Protein AF-A0A941GJ32-F1 (afdb_monomer)

Structure (mmCIF, N/CA/C/O backbone):
data_AF-A0A941GJ32-F1
#
_entry.id   AF-A0A941GJ32-F1
#
loop_
_atom_site.group_PDB
_atom_site.id
_atom_site.type_symbol
_atom_site.label_atom_id
_atom_site.label_alt_id
_atom_site.label_comp_id
_atom_site.label_asym_id
_atom_site.label_entity_id
_atom_site.label_seq_id
_atom_site.pdbx_PDB_ins_code
_atom_site.Cartn_x
_atom_site.Cartn_y
_atom_site.Cartn_z
_atom_site.occupancy
_atom_site.B_iso_or_equiv
_atom_site.auth_seq_id
_atom_site.auth_comp_id
_atom_site.auth_asym_id
_atom_site.auth_atom_id
_atom_site.pdbx_PDB_model_num
ATOM 1 N N . MET A 1 1 ? -2.334 -1.092 -19.440 1.00 51.97 1 MET A N 1
ATOM 2 C CA . MET A 1 1 ? -1.178 -1.834 -18.907 1.00 51.97 1 MET A CA 1
ATOM 3 C C . MET A 1 1 ? -0.029 -1.619 -19.867 1.00 51.97 1 MET A C 1
ATOM 5 O O . MET A 1 1 ? -0.261 -1.694 -21.067 1.00 51.97 1 MET A O 1
ATOM 9 N N . ARG A 1 2 ? 1.173 -1.304 -19.376 1.00 56.50 2 ARG A N 1
ATOM 10 C CA . ARG A 1 2 ? 2.379 -1.556 -20.173 1.00 56.50 2 ARG A CA 1
ATOM 11 C C . ARG A 1 2 ? 2.468 -3.076 -20.317 1.00 56.50 2 ARG A C 1
ATOM 13 O O . ARG A 1 2 ? 2.511 -3.770 -19.302 1.00 56.50 2 ARG A O 1
ATOM 20 N N . ASP A 1 3 ? 2.369 -3.583 -21.541 1.00 65.62 3 ASP A N 1
ATOM 21 C CA . ASP A 1 3 ? 2.411 -5.024 -21.780 1.00 65.62 3 ASP A CA 1
ATOM 22 C C . ASP A 1 3 ? 3.751 -5.566 -21.252 1.00 65.62 3 ASP A C 1
ATOM 24 O O . ASP A 1 3 ? 4.817 -5.089 -21.637 1.00 65.62 3 ASP A O 1
ATOM 28 N N . ASN A 1 4 ? 3.681 -6.532 -20.330 1.00 78.31 4 ASN A N 1
ATOM 29 C CA . ASN A 1 4 ? 4.810 -7.183 -19.648 1.00 78.31 4 ASN A CA 1
ATOM 30 C C . ASN A 1 4 ? 5.587 -6.357 -18.603 1.00 78.31 4 ASN A C 1
ATOM 32 O O . ASN A 1 4 ? 6.752 -6.672 -18.349 1.00 78.31 4 ASN A O 1
ATOM 36 N N . THR A 1 5 ? 4.979 -5.354 -17.955 1.00 86.12 5 THR A N 1
ATOM 37 C CA . THR A 1 5 ? 5.571 -4.782 -16.730 1.00 86.12 5 THR A CA 1
ATOM 38 C C . THR A 1 5 ? 5.086 -5.518 -15.478 1.00 86.12 5 THR A C 1
ATOM 40 O O . THR A 1 5 ? 3.884 -5.690 -15.278 1.00 86.12 5 THR A O 1
ATOM 43 N N . MET A 1 6 ? 6.016 -5.924 -14.612 1.00 90.94 6 MET A N 1
ATOM 44 C CA . MET A 1 6 ? 5.735 -6.554 -13.319 1.00 90.94 6 MET A CA 1
ATOM 45 C C . MET A 1 6 ? 6.411 -5.798 -12.178 1.00 90.94 6 MET A C 1
ATOM 47 O O . MET A 1 6 ? 7.488 -5.231 -12.352 1.00 90.94 6 MET A O 1
ATOM 51 N N . VAL A 1 7 ? 5.787 -5.834 -11.001 1.00 92.88 7 VAL A N 1
ATOM 52 C CA . VAL A 1 7 ? 6.382 -5.360 -9.750 1.00 92.88 7 VAL A CA 1
ATOM 53 C C . VAL A 1 7 ? 6.402 -6.505 -8.744 1.00 92.88 7 VAL A C 1
ATOM 55 O O . VAL A 1 7 ? 5.404 -7.205 -8.569 1.00 92.88 7 VAL A O 1
ATOM 58 N N . ILE A 1 8 ? 7.554 -6.717 -8.117 1.00 93.19 8 ILE A N 1
ATOM 59 C CA . ILE A 1 8 ? 7.778 -7.711 -7.065 1.00 93.19 8 ILE A CA 1
ATOM 60 C C . ILE A 1 8 ? 8.377 -6.966 -5.878 1.00 93.19 8 ILE A C 1
ATOM 62 O O . ILE A 1 8 ? 9.200 -6.074 -6.061 1.00 93.19 8 ILE A O 1
ATOM 66 N N . TRP A 1 9 ? 7.973 -7.306 -4.663 1.00 94.25 9 TRP A N 1
ATOM 67 C CA . TRP A 1 9 ? 8.499 -6.690 -3.450 1.00 94.25 9 TRP A CA 1
ATOM 68 C C . TRP A 1 9 ? 8.641 -7.726 -2.341 1.00 94.25 9 TRP A C 1
ATOM 70 O O . TRP A 1 9 ? 8.049 -8.806 -2.403 1.00 94.25 9 TRP A O 1
ATOM 80 N N . GLY A 1 10 ? 9.415 -7.384 -1.317 1.00 90.94 10 GLY A N 1
ATOM 81 C CA . GLY A 1 10 ? 9.529 -8.194 -0.112 1.00 90.94 10 GLY A CA 1
ATOM 82 C C . GLY A 1 10 ? 10.823 -7.939 0.643 1.00 90.94 10 GLY A C 1
ATOM 83 O O . GLY A 1 10 ? 11.422 -6.872 0.537 1.00 90.94 10 GLY A O 1
ATOM 84 N N . ASP A 1 11 ? 11.250 -8.954 1.389 1.00 88.94 11 ASP A N 1
ATOM 85 C CA . ASP A 1 11 ? 12.540 -9.017 2.073 1.00 88.94 11 ASP A CA 1
ATOM 86 C C . ASP A 1 11 ? 13.395 -10.109 1.414 1.00 88.94 11 ASP A C 1
ATOM 88 O O . ASP A 1 11 ? 12.950 -11.248 1.267 1.00 88.94 11 ASP A O 1
ATOM 92 N N . GLU A 1 12 ? 14.619 -9.775 1.003 1.00 87.56 12 GLU A N 1
ATOM 93 C CA . GLU A 1 12 ? 15.571 -10.722 0.404 1.00 87.56 12 GLU A CA 1
ATOM 94 C C . GLU A 1 12 ? 16.194 -11.676 1.423 1.00 87.56 12 GLU A C 1
ATOM 96 O O . GLU A 1 12 ? 16.847 -12.660 1.068 1.00 87.56 12 GLU A O 1
ATOM 101 N N . SER A 1 13 ? 16.064 -11.373 2.712 1.00 82.62 13 SER A N 1
ATOM 102 C CA . SER A 1 13 ? 16.588 -12.191 3.800 1.00 82.62 13 SER A CA 1
ATOM 103 C C . SER A 1 13 ? 15.502 -12.591 4.802 1.00 82.62 13 SER A C 1
ATOM 105 O O . SER A 1 13 ? 15.719 -12.424 6.003 1.00 82.62 13 SER A O 1
ATOM 107 N N . PRO A 1 14 ? 14.398 -13.233 4.359 1.00 67.44 14 PRO A N 1
ATOM 108 C CA . PRO A 1 14 ? 13.308 -13.616 5.242 1.00 67.44 14 PRO A CA 1
ATOM 109 C C . PRO A 1 14 ? 13.756 -14.827 6.072 1.00 67.44 14 PRO A C 1
ATOM 111 O O . PRO A 1 14 ? 13.591 -15.981 5.675 1.00 67.44 14 PRO A O 1
ATOM 114 N N . ARG A 1 15 ? 14.428 -14.605 7.204 1.00 66.31 15 ARG A N 1
ATOM 115 C CA . ARG A 1 15 ? 14.876 -15.685 8.096 1.00 66.31 15 ARG A CA 1
ATOM 116 C C . ARG A 1 15 ? 14.555 -15.349 9.540 1.00 66.31 15 ARG A C 1
ATOM 118 O O . ARG A 1 15 ? 14.899 -14.278 10.018 1.00 66.31 15 ARG A O 1
ATOM 125 N N . ALA A 1 16 ? 14.029 -16.341 10.258 1.00 58.31 16 ALA A N 1
ATOM 126 C CA . ALA A 1 16 ? 13.578 -16.254 11.652 1.00 58.31 16 ALA A CA 1
ATOM 127 C C . ALA A 1 16 ? 14.631 -15.786 12.685 1.00 58.31 16 ALA A C 1
ATOM 129 O O . ALA A 1 16 ? 14.281 -15.553 13.836 1.00 58.31 16 ALA A O 1
ATOM 130 N N . PHE A 1 17 ? 15.908 -15.668 12.304 1.00 56.50 17 PHE A N 1
ATOM 131 C CA . PHE A 1 17 ? 17.022 -15.390 13.220 1.00 56.50 17 PHE A CA 1
ATOM 132 C C . PHE A 1 17 ? 17.952 -14.260 12.759 1.00 56.50 17 PHE A C 1
ATOM 134 O O . PHE A 1 17 ? 18.945 -13.991 13.430 1.00 56.50 17 PHE A O 1
ATOM 141 N N . ASN A 1 18 ? 17.678 -13.619 11.617 1.00 56.66 18 ASN A N 1
ATOM 142 C CA . ASN A 1 18 ? 18.466 -12.478 11.158 1.00 56.66 18 ASN A CA 1
ATOM 143 C C . ASN A 1 18 ? 17.629 -11.207 11.314 1.00 56.66 18 ASN A C 1
ATOM 145 O O . ASN A 1 18 ? 16.594 -11.078 10.676 1.00 56.66 18 ASN A O 1
ATOM 149 N N . PHE A 1 19 ? 18.066 -10.284 12.170 1.00 59.50 19 PHE A N 1
ATOM 150 C CA . PHE A 1 19 ? 17.337 -9.038 12.444 1.00 59.50 19 PHE A CA 1
ATOM 151 C C . PHE A 1 19 ? 17.517 -7.979 11.346 1.00 59.50 19 PHE A C 1
ATOM 153 O O . PHE A 1 19 ? 16.839 -6.957 11.360 1.00 59.50 19 PHE A O 1
ATOM 160 N N . ALA A 1 20 ? 18.449 -8.195 10.413 1.00 73.75 20 ALA A N 1
ATOM 161 C CA . ALA A 1 20 ? 18.686 -7.275 9.312 1.00 73.75 20 ALA A CA 1
ATOM 162 C C . ALA A 1 20 ? 17.708 -7.559 8.162 1.00 73.75 20 ALA A C 1
ATOM 164 O O . ALA A 1 20 ? 18.007 -8.373 7.284 1.00 73.75 20 ALA A O 1
ATOM 165 N N . VAL A 1 21 ? 16.564 -6.871 8.183 1.00 76.38 21 VAL A N 1
ATOM 166 C CA . VAL A 1 21 ? 15.642 -6.759 7.044 1.00 76.38 21 VAL A CA 1
ATOM 167 C C . VAL A 1 21 ? 16.412 -6.257 5.818 1.00 76.38 21 VAL A C 1
ATOM 169 O O . VAL A 1 21 ? 17.179 -5.295 5.915 1.00 76.38 21 VAL A O 1
ATOM 172 N N . LYS A 1 22 ? 16.206 -6.889 4.657 1.00 88.31 22 LYS A N 1
ATOM 173 C CA . LYS A 1 22 ? 16.728 -6.434 3.359 1.00 88.31 22 LYS A CA 1
ATOM 174 C C . LYS A 1 22 ? 15.574 -6.186 2.388 1.00 88.31 22 LYS A C 1
ATOM 176 O O . LYS A 1 22 ? 15.311 -7.020 1.520 1.00 88.31 22 LYS A O 1
ATOM 181 N N . PRO A 1 23 ? 14.870 -5.058 2.545 1.00 91.81 23 PRO A N 1
ATOM 182 C CA . PRO A 1 23 ? 13.666 -4.780 1.789 1.00 91.81 23 PRO A CA 1
ATOM 183 C C . PRO A 1 23 ? 14.010 -4.409 0.343 1.00 91.81 23 PRO A C 1
ATOM 185 O O . PRO A 1 23 ? 14.980 -3.688 0.082 1.00 91.81 23 PRO A O 1
ATOM 188 N N . PHE A 1 24 ? 13.202 -4.883 -0.600 1.00 92.88 24 PHE A N 1
ATOM 189 C CA . PHE A 1 24 ? 13.390 -4.605 -2.019 1.00 92.88 24 PHE A CA 1
ATOM 190 C C . PHE A 1 24 ? 12.068 -4.377 -2.750 1.00 92.88 24 PHE A C 1
ATOM 192 O O . PHE A 1 24 ? 11.020 -4.903 -2.370 1.00 92.88 24 PHE A O 1
ATOM 199 N N . VAL A 1 25 ? 12.162 -3.629 -3.851 1.00 94.38 25 VAL A N 1
ATOM 200 C CA . VAL A 1 25 ? 11.188 -3.650 -4.948 1.00 94.38 25 VAL A CA 1
ATOM 201 C C . VAL A 1 25 ? 11.953 -3.907 -6.239 1.00 94.38 25 VAL A C 1
ATOM 203 O O . VAL A 1 25 ? 12.921 -3.211 -6.535 1.00 94.38 25 VAL A O 1
ATOM 206 N N . GLU A 1 26 ? 11.529 -4.900 -7.009 1.00 93.75 26 GLU A N 1
ATOM 207 C CA . GLU A 1 26 ? 12.026 -5.173 -8.353 1.00 93.75 26 GLU A CA 1
ATOM 208 C C . GLU A 1 26 ? 10.939 -4.849 -9.377 1.00 93.75 26 GLU A C 1
ATOM 210 O O . GLU A 1 26 ? 9.795 -5.298 -9.266 1.00 93.75 26 GLU A O 1
ATOM 215 N N . ILE A 1 27 ? 11.312 -4.049 -10.371 1.00 91.25 27 ILE A N 1
ATOM 216 C CA . ILE A 1 27 ? 10.465 -3.646 -11.488 1.00 91.25 27 ILE A CA 1
ATOM 217 C C . ILE A 1 27 ? 11.019 -4.331 -12.728 1.00 91.25 27 ILE A C 1
ATOM 219 O O . ILE A 1 27 ? 12.160 -4.075 -13.111 1.00 91.25 27 ILE A O 1
ATOM 223 N N . SER A 1 28 ? 10.218 -5.189 -13.351 1.00 89.38 28 SER A N 1
ATOM 224 C CA . SER A 1 28 ? 10.588 -5.864 -14.592 1.00 89.38 28 SER A CA 1
ATOM 225 C C . SER A 1 28 ? 9.843 -5.235 -15.762 1.00 89.38 28 SER A C 1
ATOM 227 O O . SER A 1 28 ? 8.617 -5.156 -15.741 1.00 89.38 28 SER A O 1
ATOM 229 N N . GLU A 1 29 ? 10.580 -4.783 -16.774 1.00 86.25 29 GLU A N 1
ATOM 230 C CA . GLU A 1 29 ? 10.081 -4.271 -18.050 1.00 86.25 29 GLU A CA 1
ATOM 231 C C . GLU A 1 29 ? 10.662 -5.124 -19.187 1.00 86.25 29 GLU A C 1
ATOM 233 O O . GLU A 1 29 ? 11.733 -4.847 -19.741 1.00 86.25 29 GLU A O 1
ATOM 238 N N . GLY A 1 30 ? 9.963 -6.212 -19.527 1.00 83.25 30 GLY A N 1
ATOM 239 C CA . GLY A 1 30 ? 10.438 -7.182 -20.513 1.00 83.25 30 GLY A CA 1
ATOM 240 C C . GLY A 1 30 ? 11.687 -7.927 -20.033 1.00 83.25 30 GLY A C 1
ATOM 241 O O . GLY A 1 30 ? 11.591 -8.811 -19.193 1.00 83.25 30 GLY A O 1
ATOM 242 N N . ALA A 1 31 ? 12.851 -7.606 -20.604 1.00 82.00 31 ALA A N 1
ATOM 243 C CA . ALA A 1 31 ? 14.136 -8.207 -20.223 1.00 82.00 31 ALA A CA 1
ATOM 244 C C . ALA A 1 31 ? 14.947 -7.342 -19.240 1.00 82.00 31 ALA A C 1
ATOM 246 O O . ALA A 1 31 ? 16.010 -7.764 -18.786 1.00 82.00 31 ALA A O 1
ATOM 247 N N . ASN A 1 32 ? 14.474 -6.129 -18.943 1.00 85.44 32 ASN A N 1
ATOM 248 C CA . ASN A 1 32 ? 15.155 -5.199 -18.052 1.00 85.44 32 ASN A CA 1
ATOM 249 C C . ASN A 1 32 ? 14.566 -5.309 -16.649 1.00 85.44 32 ASN A C 1
ATOM 251 O O . ASN A 1 32 ? 13.352 -5.204 -16.494 1.00 85.44 32 ASN A O 1
ATOM 255 N N . ASN A 1 33 ? 15.426 -5.450 -15.642 1.00 87.75 33 ASN A N 1
ATOM 256 C CA . ASN A 1 33 ? 15.020 -5.425 -14.242 1.00 87.75 33 ASN A CA 1
ATOM 257 C C . ASN A 1 33 ? 15.719 -4.264 -13.530 1.00 87.75 33 ASN A C 1
ATOM 259 O O . ASN A 1 33 ? 16.951 -4.198 -13.506 1.00 87.75 33 ASN A O 1
ATOM 263 N N . THR A 1 34 ? 14.934 -3.379 -12.921 1.00 89.69 34 THR A N 1
ATOM 264 C CA . THR A 1 34 ? 15.431 -2.351 -12.004 1.00 89.69 34 THR A CA 1
ATOM 265 C C . THR A 1 34 ? 15.136 -2.791 -10.580 1.00 89.69 34 THR A C 1
ATOM 267 O O . THR A 1 34 ? 13.984 -3.030 -10.220 1.00 89.69 34 THR A O 1
ATOM 270 N N . LYS A 1 35 ? 16.176 -2.847 -9.745 1.00 91.19 35 LYS A N 1
ATOM 271 C CA . LYS A 1 35 ? 16.040 -3.120 -8.315 1.00 91.19 35 LYS A CA 1
ATOM 272 C C . LYS A 1 35 ? 16.171 -1.839 -7.501 1.00 91.19 35 LYS A C 1
ATOM 274 O O . LYS A 1 35 ? 17.148 -1.102 -7.633 1.00 91.19 35 LYS A O 1
ATOM 279 N N . LEU A 1 36 ? 15.206 -1.623 -6.620 1.00 90.19 36 LEU A N 1
ATOM 280 C CA . LEU A 1 36 ? 15.152 -0.534 -5.657 1.00 90.19 36 LEU A CA 1
ATOM 281 C C . LEU A 1 36 ? 15.439 -1.087 -4.264 1.00 90.19 36 LEU A C 1
ATOM 283 O O . LEU A 1 36 ? 14.885 -2.115 -3.873 1.00 90.19 36 LEU A O 1
ATOM 287 N N . ASN A 1 37 ? 16.297 -0.392 -3.521 1.00 85.19 37 ASN A N 1
ATOM 288 C CA . ASN A 1 37 ? 16.625 -0.740 -2.143 1.00 85.19 37 ASN A CA 1
ATOM 289 C C . ASN A 1 37 ? 15.993 0.283 -1.203 1.00 85.19 37 ASN A C 1
ATOM 291 O O . ASN A 1 37 ? 16.011 1.481 -1.492 1.00 85.19 37 ASN A O 1
ATOM 295 N N . PHE A 1 38 ? 15.489 -0.198 -0.072 1.00 88.06 38 PHE A N 1
ATOM 296 C CA . PHE A 1 38 ? 14.851 0.624 0.951 1.00 88.06 38 PHE A CA 1
ATOM 297 C C . PHE A 1 38 ? 15.578 0.475 2.287 1.00 88.06 38 PHE A C 1
ATOM 299 O O . PHE A 1 38 ? 16.301 -0.496 2.513 1.00 88.06 38 PHE A O 1
ATOM 306 N N . ASN A 1 39 ? 15.392 1.455 3.170 1.00 87.94 39 ASN A N 1
ATOM 307 C CA . ASN A 1 39 ? 15.935 1.425 4.533 1.00 87.94 39 ASN A CA 1
ATOM 308 C C . ASN A 1 39 ? 14.895 0.961 5.571 1.00 87.94 39 ASN A C 1
ATOM 310 O O . ASN A 1 39 ? 15.192 0.928 6.760 1.00 87.94 39 ASN A O 1
ATOM 314 N N . GLU A 1 40 ? 13.688 0.626 5.121 1.00 88.62 40 GLU A N 1
ATOM 315 C CA . GLU A 1 40 ? 12.536 0.208 5.924 1.00 88.62 40 GLU A CA 1
ATOM 316 C C . GLU A 1 40 ? 11.728 -0.847 5.156 1.00 88.62 40 GLU A C 1
ATOM 318 O O . GLU A 1 40 ? 11.883 -0.981 3.936 1.00 88.62 40 GLU A O 1
ATOM 323 N N . ASN A 1 41 ? 10.882 -1.606 5.859 1.00 90.19 41 ASN A N 1
ATOM 324 C CA . ASN A 1 41 ? 10.074 -2.654 5.235 1.00 90.19 41 ASN A CA 1
ATOM 325 C C . ASN A 1 41 ? 9.172 -2.091 4.134 1.00 90.19 41 ASN A C 1
ATOM 327 O O . ASN A 1 41 ? 8.528 -1.056 4.302 1.00 90.19 41 ASN A O 1
ATOM 331 N N . VAL A 1 42 ? 9.074 -2.830 3.028 1.00 94.25 42 VAL A N 1
ATOM 332 C CA . VAL A 1 42 ? 8.080 -2.579 1.983 1.00 94.25 42 VAL A CA 1
ATOM 333 C C . VAL A 1 42 ? 6.866 -3.452 2.266 1.00 94.25 42 VAL A C 1
ATOM 335 O O . VAL A 1 42 ? 6.948 -4.678 2.206 1.00 94.25 42 VAL A O 1
ATOM 338 N N . LEU A 1 43 ? 5.738 -2.818 2.567 1.00 95.19 43 LEU A N 1
ATOM 339 C CA . LEU A 1 43 ? 4.488 -3.500 2.892 1.00 95.19 43 LEU A CA 1
ATOM 340 C C . LEU A 1 43 ? 3.753 -3.943 1.626 1.00 95.19 43 LEU A C 1
ATOM 342 O O . LEU A 1 43 ? 3.207 -5.046 1.566 1.00 95.19 43 LEU A O 1
ATOM 346 N N . LEU A 1 44 ? 3.741 -3.084 0.606 1.00 96.06 44 LEU A N 1
ATOM 347 C CA . LEU A 1 44 ? 3.008 -3.321 -0.632 1.00 96.06 44 LEU A CA 1
ATOM 348 C C . LEU A 1 44 ? 3.603 -2.509 -1.784 1.00 96.06 44 LEU A C 1
ATOM 350 O O . LEU A 1 44 ? 3.984 -1.355 -1.600 1.00 96.06 44 LEU A O 1
ATOM 354 N N . ALA A 1 45 ? 3.628 -3.083 -2.985 1.00 95.62 45 ALA A N 1
ATOM 355 C CA . ALA A 1 45 ? 3.921 -2.359 -4.217 1.00 95.62 45 ALA A CA 1
ATOM 356 C C . ALA A 1 45 ? 2.900 -2.737 -5.300 1.00 95.62 45 ALA A C 1
ATOM 358 O O . ALA A 1 45 ? 2.553 -3.907 -5.451 1.00 95.62 45 ALA A O 1
ATOM 359 N N . TRP A 1 46 ? 2.379 -1.753 -6.034 1.00 94.44 46 TRP A N 1
ATOM 360 C CA . TRP A 1 46 ? 1.316 -1.973 -7.022 1.00 94.44 46 TRP A CA 1
ATOM 361 C C . TRP A 1 46 ? 1.323 -0.9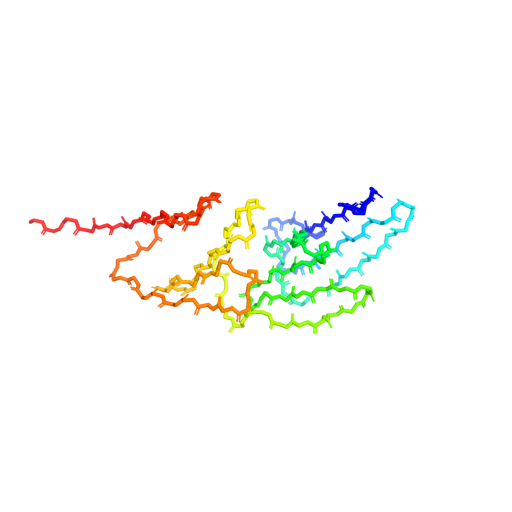16 -8.125 1.00 94.44 46 TRP A C 1
ATOM 363 O O . TRP A 1 46 ? 1.895 0.160 -7.971 1.00 94.44 46 TRP A O 1
ATOM 373 N N . PHE A 1 47 ? 0.646 -1.204 -9.237 1.00 92.00 47 PHE A N 1
ATOM 374 C CA . PHE A 1 47 ? 0.393 -0.208 -10.277 1.00 92.00 47 PHE A CA 1
ATOM 375 C C . PHE A 1 47 ? -0.854 0.610 -9.949 1.00 92.00 47 PHE A C 1
ATOM 377 O O . PHE A 1 47 ? -1.927 0.052 -9.721 1.00 92.00 47 PHE A O 1
ATOM 384 N N . ASN A 1 48 ? -0.726 1.934 -9.979 1.00 91.25 48 ASN A N 1
ATOM 385 C CA . ASN A 1 48 ? -1.861 2.844 -9.922 1.00 91.25 48 ASN A CA 1
ATOM 386 C C . ASN A 1 48 ? -2.584 2.915 -11.286 1.00 91.25 48 ASN A C 1
ATOM 388 O O . ASN A 1 48 ? -2.130 2.369 -12.296 1.00 91.25 48 ASN A O 1
ATOM 392 N N . GLN A 1 49 ? -3.709 3.633 -11.340 1.00 88.75 49 GLN A N 1
ATOM 393 C CA . GLN A 1 49 ? -4.511 3.774 -12.568 1.00 88.75 49 GLN A CA 1
ATOM 394 C C . GLN A 1 49 ? -3.766 4.457 -13.733 1.00 88.75 49 GLN A C 1
ATOM 396 O O . GLN A 1 49 ? -4.126 4.260 -14.892 1.00 88.75 49 GLN A O 1
ATOM 401 N N . ASN A 1 50 ? -2.699 5.207 -13.446 1.00 88.69 50 ASN A N 1
ATOM 402 C CA . ASN A 1 50 ? -1.852 5.868 -14.441 1.00 88.69 50 ASN A CA 1
ATOM 403 C C . ASN A 1 50 ? -0.695 4.972 -14.939 1.00 88.69 50 ASN A C 1
ATOM 405 O O . ASN A 1 50 ? 0.146 5.430 -15.711 1.00 88.69 50 ASN A O 1
ATOM 409 N N . ASN A 1 51 ? -0.661 3.690 -14.548 1.00 86.50 51 ASN A N 1
ATOM 410 C CA . ASN A 1 51 ? 0.459 2.756 -14.748 1.00 86.50 51 ASN A CA 1
ATOM 411 C C . ASN A 1 51 ? 1.776 3.217 -14.094 1.00 86.50 51 ASN A C 1
ATOM 413 O O . ASN A 1 51 ? 2.858 2.865 -14.564 1.00 86.50 51 ASN A O 1
ATOM 417 N N . GLU A 1 52 ? 1.701 4.006 -13.027 1.00 90.69 52 GLU A N 1
ATOM 418 C CA . GLU A 1 52 ? 2.856 4.335 -12.189 1.00 90.69 52 GLU A CA 1
ATOM 419 C C . GLU A 1 52 ? 2.905 3.364 -11.012 1.00 90.69 52 GLU A C 1
ATOM 421 O O . GLU A 1 52 ? 1.884 2.786 -10.636 1.00 90.69 52 GLU A O 1
ATOM 426 N N . ILE A 1 53 ? 4.082 3.174 -10.423 1.00 93.19 53 ILE A N 1
ATOM 427 C CA . ILE A 1 53 ? 4.247 2.209 -9.338 1.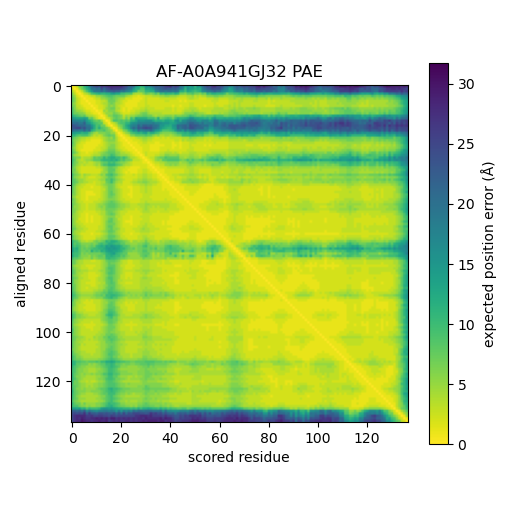00 93.19 53 ILE A CA 1
ATOM 428 C C . ILE A 1 53 ? 4.096 2.950 -8.024 1.00 93.19 53 ILE A C 1
ATOM 430 O O . ILE A 1 53 ? 4.888 3.833 -7.715 1.00 93.19 53 ILE A O 1
ATOM 434 N N . ASN A 1 54 ? 3.093 2.591 -7.243 1.00 95.75 54 ASN A N 1
ATOM 435 C CA . ASN A 1 54 ? 3.003 3.017 -5.861 1.00 95.75 54 ASN A CA 1
ATOM 436 C C . ASN A 1 54 ? 3.722 2.001 -4.973 1.00 95.75 54 ASN A C 1
ATOM 438 O O . ASN A 1 54 ? 3.634 0.791 -5.192 1.00 95.75 54 ASN A O 1
ATOM 442 N N . ILE A 1 55 ? 4.435 2.511 -3.975 1.00 96.06 55 ILE A N 1
ATOM 443 C CA . ILE A 1 55 ? 5.170 1.729 -2.984 1.00 96.06 55 ILE A CA 1
ATOM 444 C C . ILE A 1 55 ? 4.737 2.239 -1.614 1.00 96.06 55 ILE A C 1
ATOM 446 O O . ILE A 1 55 ? 4.773 3.444 -1.366 1.00 96.06 55 ILE A O 1
ATOM 450 N N . ALA A 1 56 ? 4.305 1.321 -0.755 1.00 97.31 56 ALA A N 1
ATOM 451 C CA . ALA A 1 56 ? 4.001 1.572 0.643 1.00 97.31 56 ALA A CA 1
ATOM 452 C C . ALA A 1 56 ? 5.096 0.954 1.512 1.00 97.31 56 ALA A C 1
ATOM 454 O O . ALA A 1 56 ? 5.356 -0.252 1.437 1.00 97.31 56 ALA A O 1
ATOM 455 N N . THR A 1 57 ? 5.715 1.786 2.334 1.00 95.75 57 THR A N 1
ATOM 456 C CA . THR A 1 57 ? 6.641 1.381 3.388 1.00 95.75 57 THR A CA 1
ATOM 457 C C . THR A 1 57 ? 5.952 1.453 4.749 1.00 95.75 57 THR A C 1
ATOM 459 O O . THR A 1 57 ? 4.748 1.678 4.829 1.00 95.75 57 THR A O 1
ATOM 462 N N . GLU A 1 58 ? 6.689 1.259 5.839 1.00 95.31 58 GLU A N 1
ATOM 463 C CA . GLU A 1 58 ? 6.155 1.436 7.195 1.00 95.31 58 GLU A CA 1
ATOM 464 C C . GLU A 1 58 ? 5.810 2.892 7.531 1.00 95.31 58 GLU A C 1
ATOM 466 O O . GLU A 1 58 ? 5.080 3.123 8.494 1.00 95.31 58 GLU A O 1
ATOM 471 N N . THR A 1 59 ? 6.316 3.878 6.780 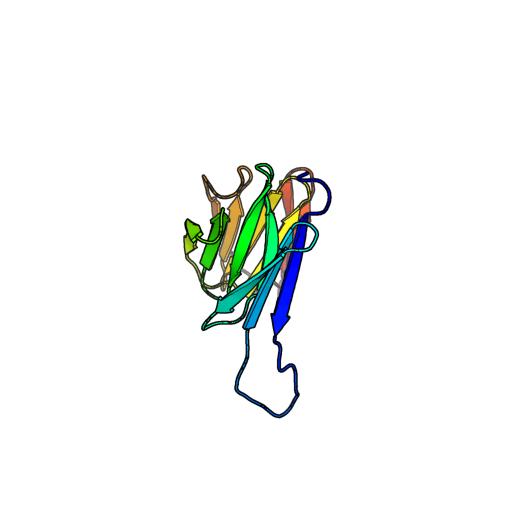1.00 96.69 59 THR A N 1
ATOM 472 C CA . THR A 1 59 ? 6.166 5.302 7.133 1.00 96.69 59 THR A CA 1
ATOM 473 C C . THR A 1 59 ? 5.611 6.197 6.028 1.00 96.69 59 THR A C 1
ATOM 475 O O . THR A 1 59 ? 5.270 7.358 6.289 1.00 96.69 59 THR A O 1
ATOM 478 N N . GLU A 1 60 ? 5.492 5.699 4.798 1.00 97.19 60 GLU A N 1
ATOM 479 C CA . GLU A 1 60 ? 4.918 6.474 3.706 1.00 97.19 60 GLU A CA 1
ATOM 480 C C . GLU A 1 60 ? 4.372 5.623 2.560 1.00 97.19 60 GLU A C 1
ATOM 482 O O . GLU A 1 60 ? 4.690 4.448 2.384 1.00 97.19 60 GLU A O 1
ATOM 487 N N . ILE A 1 61 ? 3.543 6.267 1.742 1.00 97.69 61 ILE A N 1
ATOM 488 C CA . ILE A 1 61 ? 3.196 5.808 0.404 1.00 97.69 61 ILE A CA 1
ATOM 489 C C . ILE A 1 61 ? 3.700 6.850 -0.580 1.00 97.69 61 ILE A C 1
ATOM 491 O O . ILE A 1 61 ? 3.396 8.040 -0.451 1.00 97.69 61 ILE A O 1
ATOM 495 N N . PHE A 1 62 ? 4.418 6.415 -1.605 1.00 95.94 62 PHE A N 1
ATOM 496 C CA . PHE A 1 62 ? 4.871 7.284 -2.683 1.00 95.94 62 PHE A CA 1
ATOM 497 C C . PHE A 1 62 ? 4.738 6.614 -4.044 1.00 95.94 62 PHE A C 1
ATOM 499 O O . PHE A 1 62 ? 4.709 5.393 -4.179 1.00 95.94 62 PHE A O 1
ATOM 506 N N . THR A 1 63 ? 4.671 7.452 -5.070 1.00 94.50 63 THR A N 1
ATOM 507 C CA . THR A 1 63 ? 4.645 7.045 -6.469 1.00 94.50 63 THR A CA 1
ATOM 508 C C . THR A 1 63 ? 6.050 7.100 -7.052 1.00 94.50 63 THR A C 1
ATOM 510 O O . THR A 1 63 ? 6.803 8.053 -6.827 1.00 94.50 63 THR A O 1
ATOM 513 N N . TYR A 1 64 ? 6.380 6.095 -7.847 1.00 88.75 64 TYR A N 1
ATOM 514 C CA . TYR A 1 64 ? 7.644 5.875 -8.521 1.00 88.75 64 TYR A CA 1
ATOM 515 C C . TYR A 1 64 ? 7.424 5.797 -10.036 1.00 88.75 64 TYR A C 1
ATOM 517 O O . TYR A 1 64 ? 6.484 5.154 -10.514 1.00 88.75 64 TYR A O 1
ATOM 525 N N . LEU A 1 65 ? 8.282 6.473 -10.800 1.00 83.25 65 LEU A N 1
ATOM 526 C CA . LEU A 1 65 ? 8.216 6.525 -12.258 1.00 83.25 65 LEU A CA 1
ATOM 527 C C . LEU A 1 65 ? 9.622 6.710 -12.842 1.00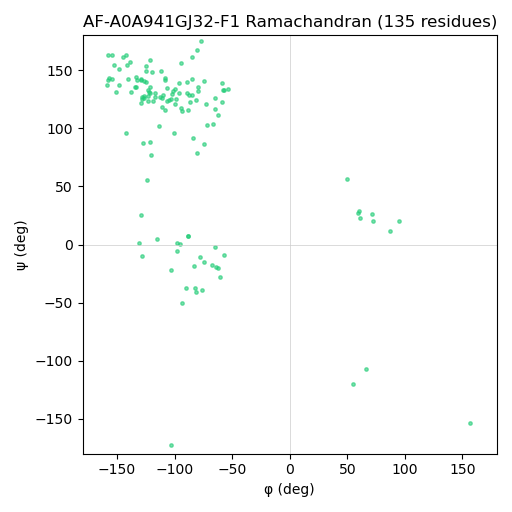 83.25 65 LEU A C 1
ATOM 529 O O . LEU A 1 65 ? 10.338 7.621 -12.434 1.00 83.25 65 LEU A O 1
ATOM 533 N N . ASN A 1 66 ? 9.982 5.896 -13.842 1.00 75.31 66 ASN A N 1
ATOM 534 C CA . ASN A 1 66 ? 11.251 5.984 -14.582 1.00 75.31 66 ASN A CA 1
ATOM 535 C C . ASN A 1 66 ? 12.483 6.069 -13.658 1.00 75.31 66 ASN A C 1
ATOM 537 O O . ASN A 1 66 ? 13.251 7.032 -13.719 1.00 75.31 66 ASN A O 1
ATOM 541 N N . ASP A 1 67 ? 12.634 5.089 -12.768 1.00 71.69 67 ASP A N 1
ATOM 542 C CA . ASP A 1 67 ? 13.761 4.981 -11.832 1.00 71.69 67 ASP A CA 1
ATOM 543 C C . ASP A 1 67 ? 13.906 6.158 -10.844 1.00 71.69 67 ASP A C 1
ATOM 545 O O . ASP A 1 67 ? 14.984 6.404 -10.291 1.00 71.69 67 ASP A O 1
ATOM 549 N N . LYS A 1 68 ? 12.817 6.899 -10.584 1.00 81.00 68 LYS A N 1
ATOM 550 C CA . LYS A 1 68 ? 12.791 7.996 -9.607 1.00 81.00 68 LYS A CA 1
ATOM 551 C C . LYS A 1 68 ? 11.495 8.030 -8.803 1.00 81.00 68 LYS A C 1
ATOM 553 O O . LYS A 1 68 ? 10.401 7.841 -9.335 1.00 81.00 68 LYS A O 1
ATOM 558 N N . GLN A 1 69 ? 11.620 8.364 -7.518 1.00 84.81 69 GLN A N 1
ATOM 559 C CA . GLN A 1 69 ? 10.474 8.756 -6.702 1.00 84.81 69 GLN A CA 1
ATOM 560 C C . GLN A 1 69 ? 9.898 10.060 -7.260 1.00 84.81 69 GLN A C 1
ATOM 562 O O . GLN A 1 69 ? 10.615 11.046 -7.438 1.00 84.81 69 GLN A O 1
ATOM 567 N N . LYS A 1 70 ? 8.600 10.050 -7.553 1.00 87.69 70 LYS A N 1
ATOM 568 C CA . LYS A 1 70 ? 7.872 11.170 -8.148 1.00 87.69 70 LYS A CA 1
ATOM 569 C C . LYS A 1 70 ? 7.212 12.044 -7.082 1.00 87.69 70 LYS A C 1
ATOM 571 O O . LYS A 1 70 ? 7.341 13.264 -7.136 1.00 87.69 70 LYS A O 1
ATOM 576 N N . LYS A 1 71 ? 6.471 11.434 -6.150 1.00 93.31 71 LYS A N 1
ATOM 577 C CA . LYS A 1 71 ? 5.623 12.140 -5.173 1.00 93.31 71 LYS A CA 1
ATOM 578 C C . LYS A 1 71 ? 5.339 11.254 -3.961 1.00 93.31 71 LYS A C 1
ATOM 580 O O . LYS A 1 71 ? 5.004 10.091 -4.146 1.00 93.31 71 LYS A O 1
ATOM 585 N N . VAL A 1 72 ? 5.409 11.811 -2.752 1.00 96.25 72 VAL A N 1
ATOM 586 C CA . VAL A 1 72 ? 4.827 11.197 -1.545 1.00 96.25 72 VAL A CA 1
ATOM 587 C C . VAL A 1 72 ? 3.334 11.516 -1.520 1.00 96.25 72 VAL A C 1
ATOM 589 O O . VAL A 1 72 ? 2.966 12.689 -1.603 1.00 96.25 72 VAL A O 1
ATOM 592 N N . ILE A 1 73 ? 2.488 10.489 -1.450 1.00 96.81 73 ILE A N 1
ATOM 593 C CA . ILE A 1 73 ? 1.024 10.629 -1.447 1.00 96.81 73 ILE A CA 1
ATOM 594 C C . ILE A 1 73 ? 0.422 10.460 -0.051 1.00 96.81 73 ILE A C 1
ATOM 596 O O . ILE A 1 73 ? -0.654 10.985 0.198 1.00 96.81 73 ILE A O 1
ATOM 600 N N . LEU A 1 74 ? 1.119 9.796 0.874 1.00 98.06 74 LEU A N 1
ATOM 601 C CA . LEU A 1 74 ? 0.775 9.752 2.296 1.00 98.06 74 LEU A CA 1
ATOM 602 C C . LEU A 1 74 ? 2.059 9.631 3.115 1.00 98.06 74 LEU A C 1
ATOM 604 O O . LEU A 1 74 ? 2.931 8.849 2.752 1.00 98.06 74 LEU A O 1
ATOM 608 N N . LYS A 1 75 ? 2.170 10.378 4.216 1.00 97.44 75 LYS A N 1
ATOM 609 C CA . LYS A 1 75 ? 3.308 10.303 5.141 1.00 97.44 75 LYS A CA 1
ATOM 610 C C . LYS A 1 75 ? 2.810 10.100 6.565 1.00 97.44 75 LYS A C 1
ATOM 612 O O . LYS A 1 75 ? 2.577 11.069 7.281 1.00 97.44 75 LYS A O 1
ATOM 617 N N . GLU A 1 76 ? 2.612 8.841 6.925 1.00 97.50 76 GLU A N 1
ATOM 618 C CA . GLU A 1 76 ? 2.059 8.378 8.197 1.00 97.50 76 GLU A CA 1
ATOM 619 C C . GLU A 1 76 ? 2.605 6.977 8.483 1.00 97.50 76 GLU A C 1
ATOM 621 O O . GLU A 1 76 ? 2.919 6.239 7.551 1.00 97.50 76 GLU A O 1
ATOM 626 N N . GLN A 1 77 ? 2.665 6.579 9.755 1.00 97.19 77 GLN A N 1
ATOM 627 C CA . GLN A 1 77 ? 2.943 5.182 10.096 1.00 97.19 77 GLN A CA 1
ATOM 628 C C . GLN A 1 77 ? 1.881 4.271 9.460 1.00 97.19 77 GLN A C 1
ATOM 630 O O . GLN A 1 77 ? 0.689 4.554 9.576 1.00 97.19 77 GLN A O 1
ATOM 635 N N . ILE A 1 78 ? 2.295 3.184 8.816 1.00 97.56 78 ILE A N 1
ATOM 636 C CA . ILE A 1 78 ? 1.411 2.244 8.124 1.00 97.56 78 ILE A CA 1
ATOM 637 C C . ILE A 1 78 ? 1.458 0.908 8.856 1.00 97.56 78 ILE A C 1
ATOM 639 O O . ILE A 1 78 ? 2.383 0.122 8.682 1.00 97.56 78 ILE A O 1
ATOM 643 N N . ASP A 1 79 ? 0.432 0.631 9.656 1.00 95.50 79 ASP A N 1
ATOM 644 C CA . ASP A 1 79 ? 0.317 -0.661 10.340 1.00 95.50 79 ASP A CA 1
ATOM 645 C C . ASP A 1 79 ? -0.273 -1.718 9.406 1.00 95.50 79 ASP A C 1
ATOM 647 O O . ASP A 1 79 ? 0.105 -2.890 9.428 1.00 95.50 79 ASP A O 1
ATOM 651 N N . LYS A 1 80 ? -1.230 -1.301 8.570 1.00 95.88 80 LYS A N 1
ATOM 652 C CA . LYS A 1 80 ? -1.839 -2.149 7.550 1.00 95.88 80 LYS A CA 1
ATOM 653 C C . LYS A 1 80 ? -2.381 -1.309 6.397 1.00 95.88 80 LYS A C 1
ATOM 655 O O . LYS A 1 80 ? -2.972 -0.253 6.612 1.00 95.88 80 LYS A O 1
ATOM 660 N N . ILE A 1 81 ? -2.248 -1.818 5.177 1.00 97.50 81 ILE A N 1
ATOM 661 C CA . ILE A 1 81 ? -2.762 -1.202 3.953 1.00 97.50 81 ILE A CA 1
ATOM 662 C C . ILE A 1 81 ? -3.670 -2.179 3.205 1.00 97.50 81 ILE A C 1
ATOM 664 O O . ILE A 1 81 ? -3.392 -3.374 3.138 1.00 97.50 81 ILE A O 1
ATOM 668 N N . GLU A 1 82 ? -4.762 -1.659 2.654 1.00 96.88 82 GLU A N 1
ATOM 669 C CA . GLU A 1 82 ? -5.696 -2.378 1.788 1.00 96.88 82 GLU A CA 1
ATOM 670 C C . GLU A 1 82 ? -5.985 -1.527 0.557 1.00 96.88 82 GLU A C 1
ATOM 672 O O . GLU A 1 82 ? -6.103 -0.301 0.655 1.00 96.88 82 GLU A O 1
ATOM 677 N N . ILE A 1 83 ? -6.088 -2.181 -0.598 1.00 96.19 83 ILE A N 1
ATOM 678 C CA . ILE A 1 83 ? -6.232 -1.516 -1.892 1.00 96.19 83 ILE A CA 1
ATOM 679 C C . ILE A 1 83 ? -7.264 -2.262 -2.728 1.00 96.19 83 ILE A C 1
ATOM 681 O O . ILE A 1 83 ? -7.182 -3.482 -2.874 1.00 96.19 83 ILE A O 1
ATOM 685 N N . SER A 1 84 ? -8.217 -1.529 -3.296 1.00 94.75 84 SER A N 1
ATOM 686 C CA . SER A 1 84 ? -9.160 -2.071 -4.277 1.00 94.75 84 SER A CA 1
ATOM 687 C C . SER A 1 84 ? -8.567 -2.046 -5.693 1.00 94.75 84 SER A C 1
ATOM 689 O O . SER A 1 84 ? -7.646 -1.283 -5.986 1.00 94.75 84 SER A O 1
ATOM 691 N N . LYS A 1 85 ? -9.110 -2.820 -6.638 1.00 88.50 85 LYS A N 1
ATOM 692 C CA . LYS A 1 85 ? -8.766 -2.687 -8.071 1.00 88.50 85 LYS A CA 1
ATOM 693 C C . LYS A 1 85 ? -9.117 -1.300 -8.617 1.00 88.50 85 LYS A C 1
ATOM 695 O O . LYS A 1 85 ? -8.452 -0.823 -9.534 1.00 88.50 85 LYS A O 1
ATOM 700 N N . GLY A 1 86 ? -10.118 -0.640 -8.034 1.00 88.56 86 GLY A N 1
ATOM 701 C CA . GLY A 1 86 ? -10.433 0.775 -8.242 1.00 88.56 86 GLY A CA 1
ATOM 702 C C . GLY A 1 86 ? -9.353 1.749 -7.751 1.00 88.56 86 GLY A C 1
ATOM 703 O O . GLY A 1 86 ? -9.493 2.947 -7.971 1.00 88.56 86 GLY A O 1
ATOM 704 N N . ASN A 1 87 ? -8.263 1.264 -7.144 1.00 91.56 87 ASN A N 1
ATOM 705 C CA . ASN A 1 87 ? -7.180 2.058 -6.558 1.00 91.56 87 ASN A CA 1
ATOM 706 C C . ASN A 1 87 ? -7.660 2.983 -5.426 1.00 91.56 87 ASN A C 1
ATOM 708 O O . ASN A 1 87 ? -7.078 4.040 -5.178 1.00 91.56 87 ASN A O 1
ATOM 712 N N . TYR A 1 88 ? -8.727 2.568 -4.741 1.00 96.38 88 TYR A N 1
ATOM 713 C CA . TYR A 1 88 ? -9.104 3.131 -3.455 1.00 96.38 88 TYR A CA 1
ATOM 714 C C . TYR A 1 88 ? -8.216 2.510 -2.396 1.00 96.38 88 TYR A C 1
ATOM 716 O O . TYR A 1 88 ? -7.975 1.301 -2.417 1.00 96.38 88 TYR A O 1
ATOM 724 N N . ILE A 1 89 ? -7.714 3.337 -1.490 1.00 97.81 89 ILE A N 1
ATOM 725 C CA . ILE A 1 89 ? -6.703 2.922 -0.523 1.00 97.81 89 ILE A CA 1
ATOM 726 C C . ILE A 1 89 ? -7.250 3.195 0.867 1.00 97.81 89 ILE A C 1
ATOM 728 O O . ILE A 1 89 ? -7.764 4.282 1.133 1.00 97.81 89 ILE A O 1
ATOM 732 N N . ALA A 1 90 ? -7.113 2.211 1.748 1.00 98.06 90 ALA A N 1
ATOM 733 C CA . ALA A 1 90 ? -7.390 2.349 3.165 1.00 98.06 90 ALA A CA 1
ATOM 734 C C . ALA A 1 90 ? -6.145 1.968 3.973 1.00 98.06 90 ALA A C 1
ATOM 736 O O . ALA A 1 90 ? -5.628 0.853 3.856 1.00 98.06 90 ALA A O 1
ATOM 737 N N . VAL A 1 91 ? -5.678 2.892 4.807 1.00 98.25 91 VAL A N 1
ATOM 738 C CA . VAL A 1 91 ? -4.489 2.741 5.650 1.00 98.25 91 VAL A CA 1
ATOM 739 C C . VAL A 1 91 ? -4.894 2.803 7.111 1.00 98.25 91 VAL A C 1
ATOM 741 O O . VAL A 1 91 ? -5.536 3.758 7.542 1.00 98.25 91 VAL 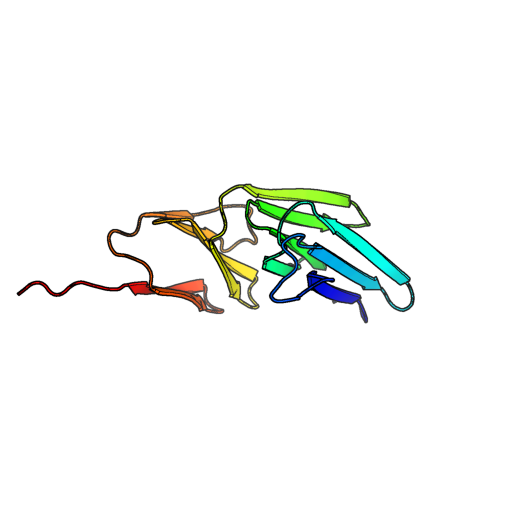A O 1
ATOM 744 N N . LEU A 1 92 ? -4.488 1.790 7.867 1.00 97.75 92 LEU A N 1
ATOM 745 C CA . LEU A 1 92 ? -4.518 1.782 9.320 1.00 97.75 92 LEU A CA 1
ATOM 746 C C . LEU A 1 92 ? -3.220 2.393 9.857 1.00 97.75 92 LEU A C 1
ATOM 748 O O . LEU A 1 92 ? -2.133 1.967 9.466 1.00 97.75 92 LEU A O 1
ATOM 752 N N . SER A 1 93 ? -3.358 3.361 10.759 1.00 97.19 93 SER A N 1
ATOM 753 C CA . SER A 1 93 ? -2.260 4.052 11.435 1.00 97.19 93 SER A CA 1
ATOM 754 C C . SER A 1 93 ? -2.646 4.319 12.893 1.00 97.19 93 SER A C 1
ATOM 756 O O . SER A 1 93 ? -3.381 5.265 13.201 1.00 97.19 93 SER A O 1
ATOM 758 N N . GLY A 1 94 ? -2.220 3.442 13.799 1.00 94.19 94 GLY A N 1
ATOM 759 C CA . GLY A 1 94 ? -2.675 3.401 15.184 1.00 94.19 94 GLY A CA 1
ATOM 760 C C . GLY A 1 94 ? -4.198 3.288 15.269 1.00 94.19 94 GLY A C 1
ATOM 761 O O . GLY A 1 94 ? -4.803 2.365 14.731 1.00 94.19 94 GLY A O 1
ATOM 762 N N . ASP A 1 95 ? -4.832 4.270 15.911 1.00 94.38 95 ASP A N 1
ATOM 763 C CA . ASP A 1 95 ? -6.294 4.340 16.053 1.00 94.38 95 ASP A CA 1
ATOM 764 C C . ASP A 1 95 ? -6.987 5.074 14.888 1.00 94.38 95 ASP A C 1
ATOM 766 O O . ASP A 1 95 ? -8.185 5.367 14.948 1.00 94.38 95 ASP A O 1
ATOM 770 N N . TYR A 1 96 ? -6.252 5.423 13.830 1.00 96.94 96 TYR A N 1
ATOM 771 C CA . TYR A 1 96 ? -6.782 6.152 12.683 1.00 96.94 96 TYR A CA 1
ATOM 772 C C . TYR A 1 96 ? -6.886 5.268 11.449 1.00 96.94 96 TYR A C 1
ATOM 774 O O . TYR A 1 96 ? -6.007 4.460 11.158 1.00 96.94 96 TYR A O 1
ATOM 782 N N . ILE A 1 97 ? -7.945 5.498 10.676 1.00 97.94 97 ILE A N 1
ATOM 783 C CA . ILE A 1 97 ? -8.049 5.020 9.302 1.00 97.94 97 ILE A CA 1
ATOM 784 C C . ILE A 1 97 ? -7.980 6.223 8.372 1.00 97.94 97 ILE A C 1
ATOM 786 O O . ILE A 1 97 ? -8.752 7.177 8.513 1.00 97.94 97 ILE A O 1
ATOM 790 N N . PHE A 1 98 ? -7.058 6.154 7.422 1.00 98.38 98 PHE A N 1
ATOM 791 C CA . PHE A 1 98 ? -6.941 7.079 6.310 1.00 98.38 98 PHE A CA 1
ATOM 792 C C . PHE A 1 98 ? -7.531 6.424 5.067 1.00 98.38 98 PHE A C 1
ATOM 794 O O . PHE A 1 98 ? -7.208 5.274 4.771 1.00 98.38 98 PHE A O 1
ATOM 801 N N . THR A 1 99 ? -8.381 7.136 4.335 1.00 98.06 99 THR A N 1
ATOM 802 C CA . THR A 1 99 ? -8.959 6.645 3.079 1.00 98.06 99 THR A CA 1
ATOM 803 C C . THR A 1 99 ? -8.786 7.646 1.956 1.00 98.06 99 THR A C 1
ATOM 805 O O . THR A 1 99 ? -8.959 8.843 2.164 1.00 98.06 99 THR A O 1
ATOM 808 N N . THR A 1 100 ? -8.512 7.151 0.756 1.00 97.62 100 THR A N 1
ATOM 809 C CA . THR A 1 100 ? -8.539 7.942 -0.476 1.00 97.62 100 THR A CA 1
ATOM 810 C C . THR A 1 100 ? -9.297 7.191 -1.560 1.00 97.62 100 THR A C 1
ATOM 812 O O . THR A 1 100 ? -9.207 5.964 -1.670 1.00 97.62 100 THR A O 1
ATOM 815 N N . TYR A 1 101 ? -10.027 7.954 -2.369 1.00 96.00 101 TYR A N 1
ATOM 816 C CA . TYR A 1 101 ? -10.797 7.461 -3.509 1.00 96.00 101 TYR A CA 1
ATOM 817 C C . TYR A 1 101 ? -10.271 7.998 -4.848 1.00 96.00 101 TYR A C 1
ATOM 819 O O . TYR A 1 101 ? -10.862 7.745 -5.894 1.00 96.00 101 TYR A O 1
ATOM 827 N N . ASP A 1 102 ? -9.160 8.738 -4.823 1.00 94.44 102 ASP A N 1
ATOM 828 C CA . ASP A 1 102 ? -8.566 9.404 -5.985 1.00 94.44 102 ASP A CA 1
ATOM 829 C C . ASP A 1 102 ? -7.066 9.106 -6.135 1.00 94.44 102 ASP A C 1
ATOM 831 O O . ASP A 1 102 ? -6.314 9.871 -6.736 1.00 94.44 102 ASP A O 1
ATOM 835 N N . GLY A 1 103 ? -6.624 7.962 -5.604 1.00 91.94 103 GLY A N 1
ATOM 836 C CA . GLY A 1 103 ? -5.237 7.515 -5.715 1.00 91.94 103 GLY A CA 1
ATOM 837 C C . GLY A 1 103 ? -4.252 8.311 -4.856 1.00 91.94 103 GLY A C 1
ATOM 838 O O . GLY A 1 103 ? -3.053 8.262 -5.128 1.00 91.94 103 GLY A O 1
ATOM 839 N N . GLY A 1 104 ? -4.739 9.004 -3.822 1.00 94.81 104 GLY A N 1
ATOM 840 C CA . GLY A 1 104 ? -3.927 9.719 -2.839 1.00 94.81 104 GLY A CA 1
ATOM 841 C C . GLY A 1 104 ? -3.725 11.204 -3.128 1.00 94.81 104 GLY A C 1
ATOM 842 O O . GLY A 1 104 ? -2.781 11.796 -2.605 1.00 94.81 104 GLY A O 1
ATOM 843 N N . GLU A 1 105 ? -4.582 11.817 -3.949 1.00 94.19 105 GLU A N 1
ATOM 844 C CA . GLU A 1 105 ? -4.616 13.277 -4.091 1.00 94.19 105 GLU A CA 1
ATOM 845 C C . GLU A 1 105 ? -5.313 13.922 -2.886 1.00 94.19 105 GLU A C 1
ATOM 847 O O . GLU A 1 105 ? -4.828 14.926 -2.361 1.00 94.19 105 GLU A O 1
ATOM 852 N N . HIS A 1 106 ? -6.382 13.295 -2.388 1.00 96.75 106 HIS A N 1
ATOM 853 C CA . HIS A 1 106 ? -7.069 13.695 -1.165 1.00 96.75 106 HIS A CA 1
ATOM 854 C C . HIS A 1 106 ? -7.249 12.505 -0.223 1.00 96.75 106 HIS A C 1
ATOM 856 O O . HIS A 1 106 ? -7.525 11.380 -0.648 1.00 96.75 106 HIS A O 1
ATOM 862 N N . TRP A 1 107 ? -7.113 12.779 1.075 1.00 98.00 107 TRP A N 1
ATOM 863 C CA . TRP A 1 107 ? -7.251 11.788 2.134 1.00 98.00 107 TRP A CA 1
ATOM 864 C C . TRP A 1 107 ? -8.261 12.241 3.175 1.00 98.00 107 TRP A C 1
ATOM 866 O O . TRP A 1 107 ? -8.117 13.304 3.781 1.00 98.00 107 TRP A O 1
ATOM 876 N N . ASP A 1 108 ? -9.233 11.378 3.432 1.00 97.94 108 ASP A N 1
ATOM 877 C CA . ASP A 1 108 ? -10.066 11.453 4.619 1.00 97.94 108 ASP A CA 1
ATOM 878 C C . ASP A 1 108 ? -9.360 10.751 5.777 1.00 97.94 108 ASP A C 1
ATOM 880 O O . ASP A 1 108 ? -8.734 9.704 5.603 1.00 97.94 108 ASP A O 1
ATOM 884 N N . LYS A 1 109 ? -9.488 11.309 6.982 1.00 97.75 109 LYS A N 1
ATOM 885 C CA . LYS A 1 109 ? -8.937 10.741 8.217 1.00 97.75 109 LYS A CA 1
ATOM 886 C C . LYS A 1 109 ? -10.050 10.542 9.232 1.00 97.75 109 LYS A C 1
ATOM 888 O O . LYS A 1 109 ? -10.767 11.484 9.570 1.00 97.75 109 LYS A O 1
ATOM 893 N N . LYS A 1 110 ? -10.154 9.334 9.782 1.00 96.44 110 LYS A N 1
ATOM 894 C CA . LYS A 1 110 ? -11.145 8.989 10.803 1.00 96.44 110 LYS A CA 1
ATOM 895 C C . LYS A 1 110 ? -10.487 8.335 12.009 1.00 96.44 110 LYS A C 1
ATOM 897 O O . LYS A 1 110 ? -9.808 7.327 11.875 1.00 96.44 110 LYS A O 1
ATOM 902 N N . MET A 1 111 ? -10.735 8.894 13.191 1.00 95.75 111 MET A N 1
ATOM 903 C CA . MET A 1 111 ? -10.364 8.273 14.463 1.00 95.75 111 MET A CA 1
ATOM 904 C C . MET A 1 111 ? -11.384 7.196 14.835 1.00 95.75 111 MET A C 1
ATOM 906 O O . MET A 1 111 ? -12.595 7.447 14.826 1.00 95.75 111 MET A O 1
ATOM 910 N N . MET A 1 112 ? -10.897 6.022 15.209 1.00 92.56 112 MET A N 1
ATOM 911 C CA . MET A 1 112 ? -11.701 4.913 15.697 1.00 92.56 112 MET A CA 1
ATOM 912 C C . MET A 1 112 ? -11.635 4.869 17.223 1.00 92.56 112 MET A C 1
ATOM 914 O O . MET A 1 112 ? -10.581 5.022 17.825 1.00 92.56 112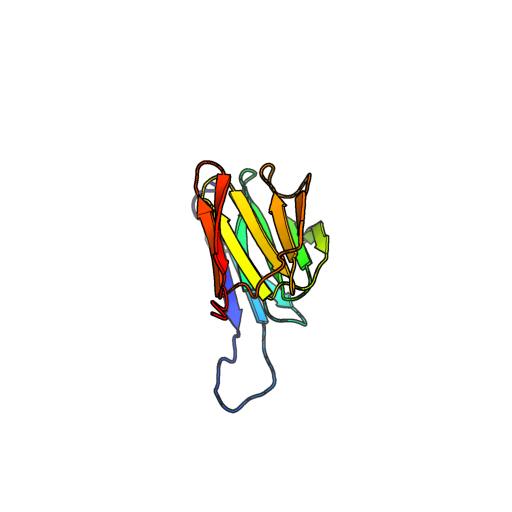 MET A O 1
ATOM 918 N N . LYS A 1 113 ? -12.794 4.709 17.8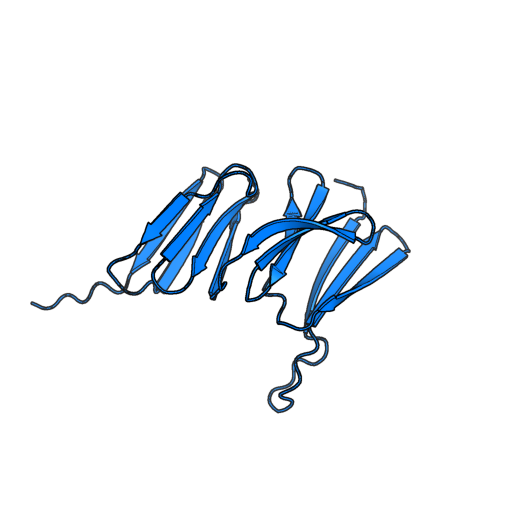69 1.00 89.81 113 LYS A N 1
ATOM 919 C CA . LYS A 1 113 ? -12.889 4.692 19.341 1.00 89.81 113 LYS A CA 1
ATOM 920 C C . LYS A 1 113 ? -12.575 3.328 19.951 1.00 89.81 113 LYS A C 1
ATOM 922 O O . LYS A 1 113 ? -12.369 3.226 21.154 1.00 89.81 113 LYS A O 1
ATOM 927 N N . GLU A 1 114 ? -12.632 2.288 19.134 1.00 91.44 114 GLU A N 1
ATOM 928 C CA . GLU A 1 114 ? -12.447 0.903 19.539 1.00 91.44 114 GLU A CA 1
ATOM 929 C C . GLU A 1 114 ? -11.252 0.324 18.778 1.00 91.44 114 GLU A C 1
ATOM 931 O O . GLU A 1 114 ? -11.048 0.715 17.623 1.00 91.44 114 GLU A O 1
ATOM 936 N N . PRO A 1 115 ? -10.503 -0.623 19.375 1.00 90.69 115 PRO A N 1
ATOM 937 C CA . PRO A 1 115 ? -9.389 -1.264 18.691 1.00 90.69 115 PRO A CA 1
ATOM 938 C C . PRO A 1 115 ? -9.842 -1.921 17.386 1.00 90.69 115 PRO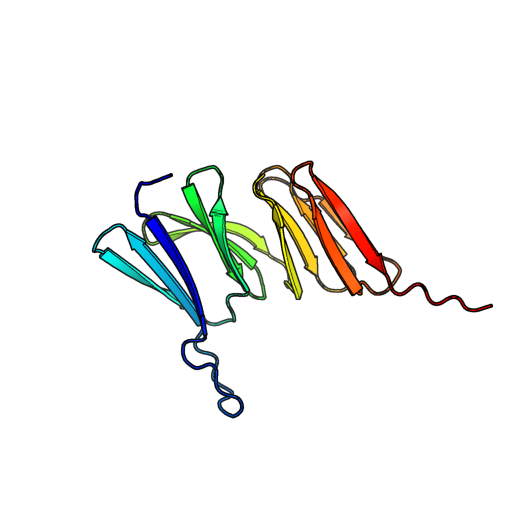 A C 1
ATOM 940 O O . PRO A 1 115 ? -10.847 -2.642 17.350 1.00 90.69 115 PRO A O 1
ATOM 943 N N . ILE A 1 116 ? -9.088 -1.668 16.320 1.00 93.00 116 ILE A N 1
ATOM 944 C CA . ILE A 1 116 ? -9.367 -2.173 14.976 1.00 93.00 116 ILE A CA 1
ATOM 945 C C . ILE A 1 116 ? -8.736 -3.559 14.845 1.00 93.00 116 ILE A C 1
ATOM 947 O O . ILE A 1 116 ? -7.536 -3.729 15.033 1.00 93.00 116 ILE A O 1
ATOM 951 N N . LEU A 1 117 ? -9.556 -4.558 14.526 1.00 91.38 117 LEU A N 1
ATOM 952 C CA . LEU A 1 117 ? -9.108 -5.928 14.267 1.00 91.38 117 LEU A CA 1
ATOM 953 C C . LEU A 1 117 ? -8.786 -6.139 12.789 1.00 91.38 117 LEU A C 1
ATOM 955 O O . LEU A 1 117 ? -7.870 -6.879 12.439 1.00 91.38 117 LEU A O 1
ATOM 959 N N . LEU A 1 118 ? -9.583 -5.519 11.921 1.00 91.88 118 LEU A N 1
ATOM 960 C CA . LEU A 1 118 ? -9.470 -5.641 10.478 1.00 91.88 118 LEU A CA 1
ATOM 961 C C . LEU A 1 118 ? -10.122 -4.431 9.814 1.00 91.88 118 LEU A C 1
ATOM 963 O O . LEU A 1 118 ? -11.207 -4.011 10.214 1.00 91.88 118 LEU A O 1
ATOM 967 N N . HIS A 1 119 ? -9.511 -3.939 8.742 1.00 95.19 119 HIS A N 1
ATOM 968 C CA . HIS A 1 119 ? -10.173 -3.092 7.758 1.00 95.19 119 HIS A CA 1
ATOM 969 C C . HIS A 1 119 ? -10.025 -3.691 6.360 1.00 95.19 119 HIS A C 1
ATOM 971 O O . HIS A 1 119 ? -9.083 -4.448 6.114 1.00 95.19 119 HIS A O 1
ATOM 977 N N . GLN A 1 120 ? -10.973 -3.373 5.481 1.00 95.56 120 GLN A N 1
ATOM 978 C CA . GLN A 1 120 ? -10.970 -3.700 4.054 1.00 95.56 120 GLN A CA 1
ATOM 979 C C . GLN A 1 120 ? -11.691 -2.598 3.276 1.00 95.56 120 GLN A C 1
ATOM 981 O O . GLN A 1 120 ? -12.606 -1.966 3.807 1.00 95.56 120 GLN A O 1
ATOM 986 N N . ILE A 1 121 ? -11.309 -2.398 2.016 1.00 96.69 121 ILE A N 1
ATOM 987 C CA . ILE A 1 121 ? -11.968 -1.454 1.111 1.00 96.69 121 ILE A CA 1
ATOM 988 C C . ILE A 1 121 ? -12.491 -2.179 -0.129 1.00 96.69 121 ILE A C 1
ATOM 990 O O . ILE A 1 121 ? -11.784 -2.983 -0.736 1.00 96.69 121 ILE A O 1
ATOM 994 N N . SER A 1 122 ? -13.757 -1.938 -0.471 1.00 94.25 122 SER A N 1
ATOM 995 C CA . SER A 1 122 ? -14.410 -2.561 -1.623 1.00 94.25 122 SER A CA 1
ATOM 996 C C . SER A 1 122 ? -14.054 -1.854 -2.934 1.00 94.25 122 SER A C 1
ATOM 998 O O . SER A 1 122 ? -13.563 -0.724 -2.957 1.00 94.25 122 SER A O 1
ATOM 1000 N N . GLU A 1 123 ? -14.381 -2.498 -4.053 1.00 92.75 123 GLU A N 1
ATOM 1001 C CA . GLU A 1 123 ? -14.270 -1.897 -5.390 1.00 92.75 123 GLU A CA 1
ATOM 1002 C C . GLU A 1 123 ? -15.1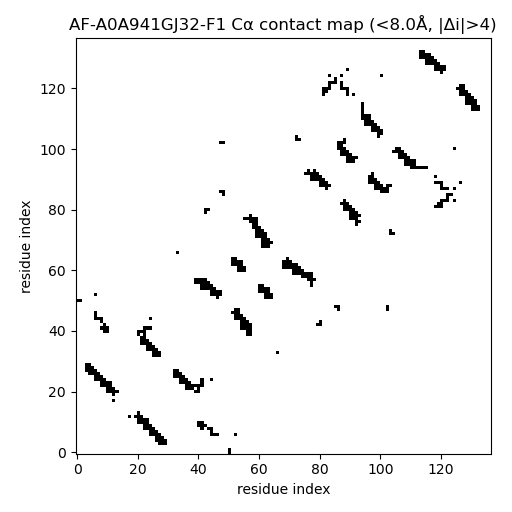88 -0.689 -5.604 1.00 92.75 123 GLU A C 1
ATOM 1004 O O . GLU A 1 123 ? -14.934 0.116 -6.492 1.00 92.75 123 GLU A O 1
ATOM 1009 N N . ASN A 1 124 ? -16.227 -0.539 -4.779 1.00 93.12 124 ASN A N 1
ATOM 1010 C CA . ASN A 1 124 ? -17.137 0.605 -4.815 1.00 93.12 124 ASN A CA 1
ATOM 1011 C C . ASN A 1 124 ? -16.744 1.699 -3.808 1.00 93.12 124 ASN A C 1
ATOM 1013 O O . ASN A 1 124 ? -17.432 2.711 -3.714 1.00 93.12 124 ASN A O 1
ATOM 1017 N N . GLY A 1 125 ? -15.657 1.503 -3.053 1.00 90.50 125 GLY A N 1
ATOM 1018 C CA . GLY A 1 125 ? -15.202 2.445 -2.028 1.00 90.50 125 GLY A CA 1
ATOM 1019 C C . GLY A 1 125 ? -15.851 2.235 -0.661 1.00 90.50 125 GLY A C 1
ATOM 1020 O O . GLY A 1 125 ? -15.687 3.065 0.227 1.00 90.50 125 GLY A O 1
ATOM 1021 N N . ASP A 1 126 ? -16.559 1.126 -0.446 1.00 94.38 126 ASP A N 1
ATOM 1022 C CA . ASP A 1 126 ? -17.107 0.823 0.875 1.00 94.38 126 ASP A CA 1
ATOM 1023 C C . ASP A 1 126 ? -15.976 0.410 1.820 1.00 94.38 126 ASP A C 1
ATOM 1025 O O . ASP A 1 126 ? -15.276 -0.577 1.577 1.00 94.38 126 ASP A O 1
ATOM 1029 N N . LEU A 1 127 ? -15.819 1.148 2.918 1.00 95.44 127 LEU A N 1
ATOM 1030 C CA . LEU A 1 127 ? -14.892 0.802 3.990 1.00 95.44 127 LEU A CA 1
ATOM 1031 C C . LEU A 1 127 ? -15.588 -0.104 5.014 1.00 95.44 127 LEU A C 1
ATOM 1033 O O . LEU A 1 127 ? -16.504 0.316 5.724 1.00 95.44 127 LEU A O 1
ATOM 1037 N N . LEU A 1 128 ? -15.098 -1.334 5.138 1.00 94.62 128 LEU A N 1
ATOM 1038 C CA . LEU A 1 128 ? -15.495 -2.286 6.172 1.00 94.62 128 LEU A CA 1
ATOM 1039 C C . LEU A 1 128 ? -14.458 -2.250 7.293 1.00 94.62 128 LEU A C 1
ATOM 1041 O O . LEU A 1 128 ? -13.270 -2.444 7.043 1.00 94.62 128 LEU A O 1
ATOM 1045 N N . VAL A 1 129 ? -14.901 -2.022 8.531 1.00 94.50 129 VAL A N 1
ATOM 1046 C CA . VAL A 1 129 ? -14.029 -2.003 9.714 1.00 94.50 129 VAL A CA 1
ATOM 1047 C C . VAL A 1 129 ? -14.615 -2.905 10.787 1.00 94.50 129 VAL A C 1
ATOM 1049 O O . VAL A 1 129 ? -15.738 -2.690 11.240 1.00 94.50 129 VAL A O 1
ATOM 1052 N N . PHE A 1 130 ? -13.841 -3.897 11.208 1.00 92.75 130 PHE A N 1
ATOM 1053 C CA . PHE A 1 130 ? -14.170 -4.772 12.322 1.00 92.75 130 PHE A CA 1
ATOM 1054 C C . PHE A 1 130 ? -13.425 -4.295 13.560 1.00 92.75 130 PHE A C 1
ATOM 1056 O O . PHE A 1 130 ? -12.194 -4.241 13.571 1.00 92.75 130 PHE A O 1
ATOM 1063 N N . THR A 1 131 ? -14.172 -3.965 14.608 1.00 92.25 131 THR A N 1
ATOM 1064 C CA . THR A 1 131 ? -13.620 -3.526 15.888 1.00 92.25 131 THR A CA 1
ATOM 1065 C C . THR A 1 131 ? -13.867 -4.570 16.966 1.00 92.25 131 THR A C 1
ATOM 1067 O O . THR A 1 131 ? -14.866 -5.294 16.947 1.00 92.25 131 THR A O 1
ATOM 1070 N N . SER A 1 132 ? -12.964 -4.653 17.941 1.00 86.81 132 SER A N 1
ATOM 1071 C CA . SER A 1 132 ? -13.227 -5.420 19.156 1.00 86.81 132 SER A CA 1
ATOM 1072 C C . SER A 1 132 ? -14.078 -4.569 20.096 1.00 86.81 132 SER A C 1
ATOM 1074 O O . SER A 1 132 ? -13.563 -3.967 21.045 1.00 86.81 132 SER A O 1
ATOM 1076 N N . LYS A 1 133 ? -15.384 -4.486 19.839 1.00 76.81 133 LYS A N 1
ATOM 1077 C CA . LYS A 1 133 ? -16.295 -3.891 20.813 1.00 76.81 133 LYS A CA 1
ATOM 1078 C C . LYS A 1 133 ? -16.256 -4.741 22.080 1.00 76.81 133 LYS A C 1
ATOM 1080 O O . LYS A 1 133 ? -16.702 -5.888 22.082 1.00 76.81 133 LYS A O 1
ATOM 1085 N N . LYS A 1 134 ? -15.707 -4.199 23.168 1.00 64.06 134 LYS A N 1
ATOM 1086 C CA . LYS A 1 134 ? -15.874 -4.814 24.486 1.00 64.06 134 LYS A CA 1
ATOM 1087 C C . LYS A 1 134 ? -17.325 -4.586 24.901 1.00 64.06 134 LYS A C 1
ATOM 1089 O O . LYS A 1 134 ? -17.673 -3.482 25.306 1.00 64.06 134 LYS A O 1
ATOM 1094 N N . ASN A 1 135 ? -18.167 -5.610 24.789 1.00 53.28 135 ASN A N 1
ATOM 1095 C CA . ASN A 1 135 ? -19.403 -5.639 25.563 1.00 53.28 135 ASN A CA 1
ATOM 1096 C C . ASN A 1 135 ? -18.986 -5.762 27.030 1.00 53.28 135 ASN A C 1
ATOM 1098 O O . ASN A 1 135 ? -18.506 -6.811 27.455 1.00 53.28 135 ASN A O 1
ATOM 1102 N N . ILE A 1 136 ? -19.069 -4.658 27.763 1.00 50.66 136 ILE A N 1
ATOM 1103 C CA . ILE A 1 136 ? -19.091 -4.686 29.219 1.00 50.66 136 ILE A CA 1
ATOM 1104 C C . ILE A 1 136 ? -20.568 -4.511 29.565 1.00 50.66 136 ILE A C 1
ATOM 1106 O O . ILE A 1 136 ? -21.062 -3.386 29.519 1.00 50.66 136 ILE A O 1
ATOM 1110 N N . ASP A 1 137 ? -21.249 -5.632 29.798 1.00 42.28 137 ASP A N 1
ATOM 1111 C CA . ASP A 1 137 ? -22.483 -5.676 30.590 1.00 42.28 137 ASP A CA 1
ATOM 1112 C C . ASP A 1 137 ? -22.103 -5.990 32.044 1.00 42.28 137 ASP A C 1
ATOM 1114 O O . ASP A 1 137 ? -21.231 -6.875 32.242 1.00 42.28 137 ASP A O 1
#

Sequence (137 aa):
MRDNTMVIWGDESPRAFNFAVKPFVEISEGANNTKLNFNENVLLAWFNQNNEINIATETEIFTYLNDKQKKVILKEQIDKIEISKGNYIAVLSGDYIFTTYDGGEHWDKKMMKEPILLHQISENGDLLVFTSKKNID

Mean predicted aligned error: 5.73 Å

Radius of gyration: 16.49 Å; Cα contacts (8 Å, |Δi|>4): 299; chains: 1; bounding box: 41×30×52 Å

Organism: Niallia circulans (NCBI:txid1397)

pLDDT: mean 88.81, std 11.6, range [42.28, 98.38]

Solvent-accessible surface area (backbone atoms only — not comparable to full-atom values): 8086 Å² total; per-residue (Å²): 126,70,88,64,58,49,75,48,66,36,54,82,48,85,46,102,82,54,89,67,80,41,20,34,39,40,38,33,56,76,90,47,74,51,78,45,80,53,98,54,57,47,77,49,67,46,71,44,96,85,70,36,38,36,40,29,33,49,50,33,31,31,37,35,54,93,97,37,82,72,46,79,51,44,82,47,58,44,78,45,78,35,69,19,94,68,40,25,39,37,35,34,35,90,59,30,41,37,39,22,81,66,70,38,81,52,74,50,78,44,81,51,95,51,59,74,76,45,72,46,45,39,72,86,65,52,75,48,74,45,56,61,74,78,83,81,129

Nearest PDB structures (foldseek):
  3v9f-assembly4_D  TM=6.102E-01  e=7.706E-02  Bacteroides thetaiotaomicron
  5w17-assembly1_A  TM=4.040E-01  e=3.807E+00  Campylobacter jejuni subsp. jejuni NCTC 11168 = ATCC 700819
  5w2d-assembly1_A  TM=3.942E-01  e=5.224E+00  Campylobacter jejuni
  8os5-assembly1_C  TM=2.950E-01  e=4.955E+00  Homo sapiens
  8os5-assembly1_B  TM=2.471E-01  e=4.955E+00  Homo sapiens

Foldseek 3Di:
DLPPWDKDWFFPDPDPPDPDTWTWIWIDDPPDIDIDTDPFHWQDWDQDPVRWIWTDGQAFIFTDDDNDTDDTLGGAGFPDWEAEPCRWIWGDGPQKIWTDNPNRPDIDIDGHPFAWPDWYAYSVGDIDTDGPPPPDD

Secondary structure (DSSP, 8-state):
--TTEEEEEEES---TT-----EEEEEEETTEEEEEE-SS-EEEEEE-TTSPEEEEESS-EEEEETTEEEEEEE-S--SEEEE-TT--EEEEETTEEEEESSSSSS-EEEE-SS-EEEEEE-TT-PEEEEE------